Protein AF-A0A1I0LLD3-F1 (afdb_monomer)

Structure (mmCIF, N/CA/C/O backbone):
data_AF-A0A1I0LLD3-F1
#
_entry.id   AF-A0A1I0LLD3-F1
#
loop_
_atom_site.group_PDB
_atom_site.id
_atom_site.type_symbol
_atom_site.label_atom_id
_atom_site.label_alt_id
_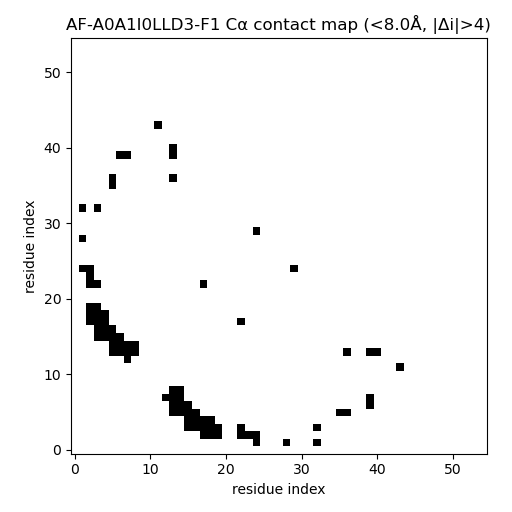atom_site.label_comp_id
_atom_site.label_asym_id
_atom_site.label_entity_id
_atom_site.label_seq_id
_atom_site.pdbx_PDB_ins_code
_atom_site.Cartn_x
_atom_site.Cartn_y
_atom_site.Cartn_z
_atom_site.occupancy
_atom_site.B_iso_or_equiv
_atom_site.auth_seq_id
_atom_site.auth_comp_id
_atom_site.auth_asym_id
_atom_site.auth_atom_id
_atom_site.pdbx_PDB_model_num
ATOM 1 N N . MET A 1 1 ? 8.149 3.927 -9.892 1.00 69.94 1 MET A N 1
ATOM 2 C CA . MET A 1 1 ? 6.843 3.291 -9.619 1.00 69.94 1 MET A CA 1
ATOM 3 C C . MET A 1 1 ? 7.113 1.902 -9.066 1.00 69.94 1 MET A C 1
ATOM 5 O O . MET A 1 1 ? 7.872 1.179 -9.698 1.00 69.94 1 MET A O 1
ATOM 9 N N . ILE A 1 2 ? 6.598 1.571 -7.880 1.00 82.44 2 ILE A N 1
ATOM 10 C CA . ILE A 1 2 ? 6.749 0.235 -7.280 1.00 82.44 2 ILE A CA 1
ATOM 11 C C . ILE A 1 2 ? 5.636 -0.648 -7.870 1.00 82.44 2 ILE A C 1
ATOM 13 O O . ILE A 1 2 ? 4.476 -0.248 -7.796 1.00 82.44 2 ILE A O 1
ATOM 17 N N . PRO A 1 3 ? 5.941 -1.811 -8.478 1.00 86.62 3 PRO A N 1
ATOM 18 C CA . PRO A 1 3 ? 4.940 -2.674 -9.114 1.00 86.62 3 PRO A CA 1
ATOM 19 C C . PRO A 1 3 ? 4.124 -3.504 -8.107 1.00 86.62 3 PRO A C 1
ATOM 21 O O . PRO A 1 3 ? 3.392 -4.409 -8.499 1.00 86.62 3 PRO A O 1
ATOM 24 N N . PHE A 1 4 ? 4.247 -3.198 -6.816 1.00 90.75 4 PHE A N 1
ATOM 25 C CA . PHE A 1 4 ? 3.499 -3.805 -5.729 1.00 90.75 4 PHE A CA 1
ATOM 26 C C . PHE A 1 4 ? 2.785 -2.709 -4.952 1.00 90.75 4 PHE A C 1
ATOM 28 O O . PHE A 1 4 ? 3.364 -1.664 -4.656 1.00 90.75 4 PHE A O 1
ATOM 35 N N . ASN A 1 5 ? 1.531 -2.966 -4.612 1.00 90.69 5 ASN A N 1
ATOM 36 C CA . ASN A 1 5 ? 0.741 -2.129 -3.730 1.00 90.69 5 ASN A CA 1
ATOM 37 C C . ASN A 1 5 ? 0.329 -2.951 -2.510 1.00 90.69 5 ASN A C 1
ATOM 39 O O . ASN A 1 5 ? 0.081 -4.145 -2.634 1.00 90.69 5 ASN A O 1
ATOM 43 N N . ALA A 1 6 ? 0.234 -2.333 -1.341 1.00 93.69 6 ALA A N 1
ATOM 44 C CA . ALA A 1 6 ? -0.214 -3.002 -0.130 1.00 93.69 6 ALA A CA 1
ATOM 45 C C . ALA A 1 6 ? -1.287 -2.168 0.560 1.00 93.69 6 ALA A C 1
ATOM 47 O O . ALA A 1 6 ? -1.141 -0.952 0.694 1.00 93.69 6 ALA A O 1
ATOM 48 N N . VAL A 1 7 ? -2.346 -2.831 1.015 1.00 92.69 7 VAL A N 1
ATOM 49 C CA . VAL A 1 7 ? -3.433 -2.208 1.775 1.00 92.69 7 VAL A CA 1
ATOM 50 C C . VAL A 1 7 ? -3.708 -3.017 3.028 1.00 92.69 7 VAL A C 1
ATOM 52 O O . VAL A 1 7 ? -3.530 -4.234 3.046 1.00 92.69 7 VAL A O 1
ATOM 55 N N . ARG A 1 8 ? -4.174 -2.343 4.075 1.00 91.12 8 ARG A N 1
ATOM 56 C CA . ARG A 1 8 ? -4.722 -3.022 5.243 1.00 91.12 8 ARG A CA 1
ATOM 57 C C . ARG A 1 8 ? -6.216 -3.269 5.048 1.00 91.12 8 ARG A C 1
ATOM 59 O O . ARG A 1 8 ? -6.945 -2.369 4.639 1.00 91.12 8 ARG A O 1
ATOM 66 N N . THR A 1 9 ? -6.664 -4.472 5.376 1.00 90.00 9 THR A N 1
ATOM 67 C CA . THR A 1 9 ? -8.084 -4.825 5.424 1.00 90.00 9 THR A CA 1
ATOM 68 C C . THR A 1 9 ? -8.710 -4.396 6.754 1.00 90.00 9 THR A C 1
ATOM 70 O O . THR A 1 9 ? -7.999 -4.235 7.749 1.00 90.00 9 THR A O 1
ATOM 73 N N . PRO A 1 10 ? -10.047 -4.268 6.831 1.00 84.88 10 PRO A N 1
ATOM 74 C CA . PRO A 1 10 ? -10.732 -4.011 8.099 1.00 84.88 10 PRO A CA 1
ATOM 75 C C . PRO A 1 10 ? -10.448 -5.057 9.191 1.00 84.88 10 PRO A C 1
ATOM 77 O O . PRO A 1 10 ? -10.502 -4.724 10.369 1.00 84.88 10 PRO A O 1
ATOM 80 N N . GLY A 1 11 ? -10.118 -6.299 8.810 1.00 85.00 11 GLY A N 1
ATOM 81 C CA . GLY A 1 11 ? -9.732 -7.371 9.736 1.00 85.00 11 GLY A CA 1
ATOM 82 C C . GLY A 1 11 ? -8.312 -7.242 10.299 1.00 85.00 11 GLY A C 1
ATOM 83 O O . GLY A 1 11 ? -7.937 -7.998 11.187 1.00 85.00 11 GLY A O 1
ATOM 84 N N . GLY A 1 12 ? -7.523 -6.278 9.812 1.00 85.69 12 GLY A N 1
ATOM 85 C CA . GLY A 1 12 ? -6.161 -6.002 10.274 1.00 85.69 12 GLY A CA 1
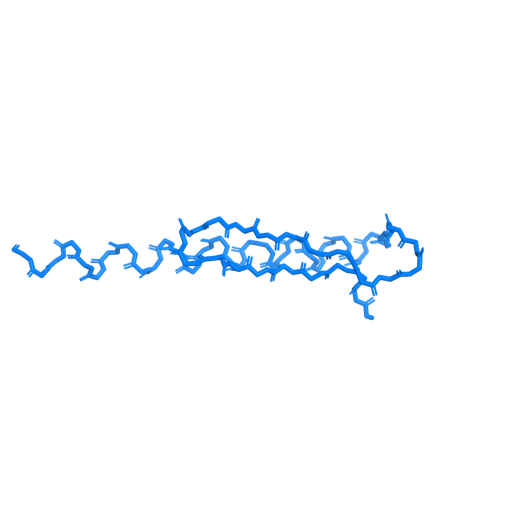ATOM 86 C C . GLY A 1 12 ? -5.064 -6.603 9.395 1.00 85.69 12 GLY A C 1
ATOM 87 O O . GLY A 1 12 ? -3.928 -6.120 9.448 1.00 85.69 12 GLY A O 1
ATOM 88 N N . ASP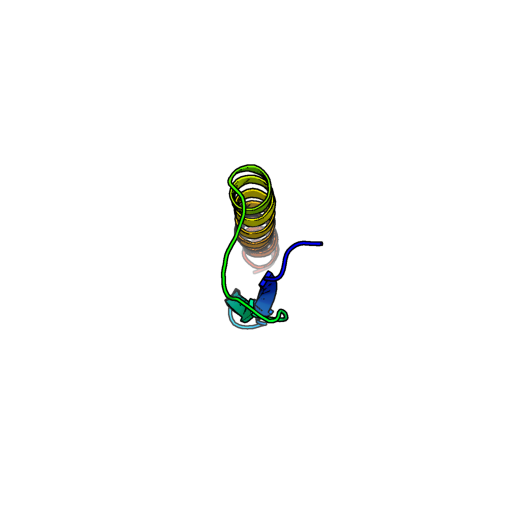 A 1 13 ? -5.403 -7.572 8.540 1.00 91.88 13 ASP A N 1
ATOM 89 C CA . ASP A 1 13 ? -4.472 -8.190 7.594 1.00 91.88 13 ASP A CA 1
ATOM 90 C C . ASP A 1 13 ? -3.932 -7.179 6.581 1.00 91.88 13 ASP A C 1
ATOM 92 O O . ASP A 1 13 ? -4.642 -6.267 6.146 1.00 91.88 13 ASP A O 1
ATOM 96 N N . ILE A 1 14 ? -2.684 -7.367 6.155 1.00 94.50 14 ILE A N 1
ATOM 97 C CA . ILE A 1 14 ? -2.083 -6.599 5.062 1.00 94.50 14 ILE A CA 1
ATOM 98 C C . ILE A 1 14 ? -2.123 -7.455 3.798 1.00 94.50 14 ILE A C 1
ATOM 100 O O . ILE A 1 14 ? -1.533 -8.532 3.750 1.00 94.50 14 ILE A O 1
ATOM 104 N N . VAL A 1 15 ? -2.800 -6.959 2.766 1.00 94.31 15 VAL A N 1
ATOM 105 C CA . VAL A 1 15 ? -2.919 -7.615 1.461 1.00 94.31 15 VAL A CA 1
ATOM 106 C C . VAL A 1 15 ? -1.996 -6.921 0.475 1.00 94.31 15 VAL A C 1
ATOM 108 O O . VAL A 1 15 ? -2.041 -5.698 0.329 1.00 94.31 15 VAL A O 1
ATOM 111 N N . VAL A 1 16 ? -1.171 -7.713 -0.207 1.00 94.50 16 VAL A N 1
ATOM 112 C CA . VAL A 1 16 ? -0.228 -7.241 -1.222 1.00 94.50 16 VAL A CA 1
ATOM 113 C C . VAL A 1 16 ? -0.747 -7.600 -2.608 1.00 94.50 16 VAL A C 1
ATOM 115 O O . VAL A 1 16 ? -1.022 -8.760 -2.904 1.00 94.50 16 VAL A O 1
ATOM 118 N N . PHE A 1 17 ? -0.839 -6.594 -3.465 1.00 92.31 17 PHE A N 1
ATOM 119 C CA . PHE A 1 17 ? -1.198 -6.708 -4.866 1.00 92.31 17 PHE A CA 1
ATOM 120 C C . PHE A 1 17 ? 0.015 -6.475 -5.735 1.00 92.31 17 PHE A C 1
ATOM 122 O O . PHE A 1 17 ? 0.814 -5.571 -5.499 1.00 92.31 17 PHE A O 1
ATOM 129 N N . TYR A 1 18 ? 0.088 -7.255 -6.794 1.00 90.44 18 TYR A N 1
ATOM 130 C CA . TYR A 1 18 ? 1.036 -7.057 -7.860 1.00 90.44 18 TYR A CA 1
ATOM 131 C C . TYR A 1 18 ? 0.332 -6.383 -9.048 1.00 90.44 18 TYR A C 1
ATOM 133 O O . TYR A 1 18 ? -0.724 -6.843 -9.476 1.00 90.44 18 TYR A O 1
ATOM 141 N N . VAL A 1 19 ? 0.883 -5.275 -9.548 1.00 84.25 19 VAL A N 1
ATOM 142 C CA . VAL A 1 19 ? 0.247 -4.387 -10.546 1.00 84.25 19 VAL A CA 1
ATOM 143 C C . VAL A 1 19 ? 1.180 -4.029 -11.715 1.00 84.25 19 VAL A C 1
ATOM 145 O O . VAL A 1 19 ? 1.051 -2.969 -12.322 1.00 84.25 19 VAL A O 1
ATOM 148 N N . GLY A 1 20 ? 2.137 -4.899 -12.044 1.00 82.19 20 GLY A N 1
ATOM 149 C CA . GLY A 1 20 ? 3.086 -4.694 -13.148 1.00 82.19 20 GLY A CA 1
ATOM 150 C C . GLY A 1 20 ? 3.031 -5.766 -14.244 1.00 82.19 20 GLY A C 1
ATOM 151 O O . GLY A 1 20 ? 2.132 -6.603 -14.276 1.00 82.19 20 GLY A O 1
ATOM 152 N N . SER A 1 21 ? 4.061 -5.767 -15.099 1.00 80.75 21 SER A N 1
ATOM 153 C CA . SER A 1 21 ? 4.350 -6.828 -16.079 1.00 80.75 21 SER A CA 1
ATOM 154 C C . SER A 1 21 ? 5.217 -7.988 -15.546 1.00 80.75 21 SER A C 1
ATOM 156 O O . SER A 1 21 ? 4.903 -9.142 -15.824 1.00 80.75 21 SER A O 1
ATOM 158 N N . GLU A 1 22 ? 6.280 -7.715 -14.767 1.00 84.19 22 GLU A N 1
ATOM 159 C CA . GLU A 1 22 ? 7.033 -8.735 -13.998 1.00 84.19 22 GLU A CA 1
ATOM 160 C C . GLU A 1 22 ? 7.065 -8.520 -12.461 1.00 84.19 22 GLU A C 1
ATOM 162 O O . GLU A 1 22 ? 7.193 -7.371 -12.017 1.00 84.19 22 GLU A O 1
ATOM 167 N N . PRO A 1 23 ? 6.939 -9.574 -11.622 1.00 86.56 23 PRO A N 1
ATOM 168 C CA . PRO A 1 23 ? 6.924 -9.474 -10.157 1.00 86.56 23 PRO A CA 1
ATOM 169 C C . PRO A 1 23 ? 8.340 -9.339 -9.595 1.00 86.56 23 PRO A C 1
ATOM 171 O O . PRO A 1 23 ? 8.821 -10.175 -8.833 1.00 86.56 23 PRO A O 1
ATOM 174 N N . ARG A 1 24 ? 9.040 -8.287 -10.019 1.00 89.81 24 ARG A N 1
ATOM 175 C CA . ARG A 1 24 ? 10.431 -8.019 -9.657 1.00 89.81 24 ARG A CA 1
ATOM 176 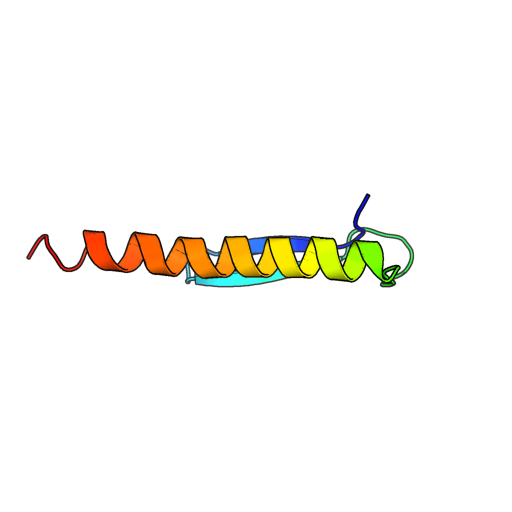C C . ARG A 1 24 ? 10.563 -6.625 -9.065 1.00 89.81 24 ARG A C 1
ATOM 178 O O . ARG A 1 24 ? 9.840 -5.706 -9.440 1.00 89.81 24 ARG A O 1
ATOM 185 N N . LEU A 1 25 ? 11.508 -6.490 -8.143 1.00 91.62 25 LEU A N 1
ATOM 186 C CA . LEU A 1 25 ? 11.877 -5.234 -7.504 1.00 91.62 25 LEU A CA 1
ATOM 187 C C . LEU A 1 25 ? 13.375 -5.022 -7.677 1.00 91.62 25 LEU A C 1
ATOM 189 O O . LEU A 1 25 ? 14.156 -5.965 -7.536 1.00 91.62 25 LEU A O 1
ATOM 193 N N . THR A 1 26 ? 13.783 -3.783 -7.944 1.00 93.94 26 THR A N 1
ATOM 194 C CA . THR A 1 26 ? 15.173 -3.391 -7.690 1.00 93.94 26 THR A CA 1
ATOM 195 C C . THR A 1 26 ? 15.418 -3.327 -6.176 1.00 93.94 26 THR A C 1
ATOM 197 O O . THR A 1 26 ? 14.454 -3.203 -5.412 1.00 93.94 26 THR A O 1
ATOM 200 N N . PRO A 1 27 ? 16.679 -3.370 -5.708 1.00 96.12 27 PRO A N 1
ATOM 201 C CA . PRO A 1 27 ? 16.981 -3.244 -4.282 1.00 96.12 27 PRO A CA 1
ATOM 202 C C . PRO A 1 27 ? 16.346 -2.004 -3.631 1.00 96.12 27 PRO A C 1
ATOM 204 O O . PRO A 1 27 ? 15.693 -2.125 -2.596 1.00 96.12 27 PRO A O 1
ATOM 207 N N . ASP A 1 28 ? 16.430 -0.838 -4.278 1.00 95.50 28 ASP A N 1
ATOM 208 C CA . ASP A 1 28 ? 15.842 0.405 -3.757 1.00 95.50 28 ASP A CA 1
ATOM 209 C C . ASP A 1 28 ? 14.312 0.335 -3.660 1.00 95.50 28 ASP A C 1
ATOM 211 O O . ASP A 1 28 ? 13.712 0.814 -2.698 1.00 95.50 28 ASP A O 1
ATOM 215 N N . GLN A 1 29 ? 13.659 -0.302 -4.637 1.00 93.56 29 GLN A N 1
ATOM 216 C CA . GLN A 1 29 ? 12.209 -0.487 -4.608 1.00 93.56 29 GLN A CA 1
ATOM 217 C C . GLN A 1 29 ? 11.783 -1.483 -3.526 1.00 93.56 29 GLN A C 1
ATOM 219 O O . GLN A 1 29 ? 10.722 -1.309 -2.929 1.00 93.56 29 GLN A O 1
ATOM 224 N N . ALA A 1 30 ? 12.597 -2.508 -3.257 1.00 94.44 30 ALA A N 1
ATOM 225 C CA . ALA A 1 30 ? 12.349 -3.456 -2.178 1.00 94.44 30 ALA A CA 1
ATOM 226 C C . ALA A 1 30 ? 12.422 -2.778 -0.805 1.00 94.44 30 ALA A C 1
ATOM 228 O O . ALA A 1 30 ? 11.548 -3.007 0.030 1.00 94.44 30 ALA A O 1
ATOM 229 N N . LEU A 1 31 ? 13.406 -1.898 -0.596 1.00 96.88 31 LEU A N 1
ATOM 230 C CA . LEU A 1 31 ? 13.514 -1.105 0.631 1.00 96.88 31 LEU A CA 1
ATOM 231 C C . LEU A 1 31 ? 12.308 -0.176 0.806 1.00 96.88 31 LEU A C 1
ATOM 233 O O . LEU A 1 31 ? 11.643 -0.223 1.839 1.00 96.88 31 LEU A O 1
ATOM 237 N N . ALA A 1 32 ? 11.958 0.587 -0.232 1.00 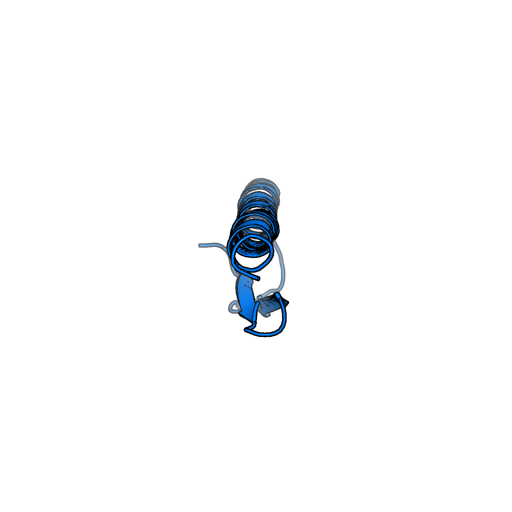94.44 32 ALA A N 1
ATOM 238 C CA . ALA A 1 32 ? 10.805 1.484 -0.188 1.00 94.44 32 ALA A CA 1
ATOM 239 C C . ALA A 1 32 ? 9.485 0.735 0.087 1.00 94.44 32 ALA A C 1
ATOM 241 O O . ALA A 1 32 ? 8.644 1.203 0.857 1.00 94.44 32 ALA A O 1
ATOM 242 N N . PHE A 1 33 ? 9.302 -0.450 -0.504 1.00 94.88 33 PHE A N 1
ATOM 243 C CA . PHE A 1 33 ? 8.120 -1.272 -0.253 1.00 94.88 33 PHE A CA 1
ATOM 244 C C . PHE A 1 33 ? 8.101 -1.848 1.172 1.00 94.88 33 PHE A C 1
ATOM 246 O O . PHE A 1 33 ? 7.051 -1.878 1.813 1.00 94.88 33 PHE A O 1
ATOM 253 N N . ALA A 1 34 ? 9.255 -2.250 1.712 1.00 95.50 34 ALA A N 1
ATOM 254 C CA . ALA A 1 34 ? 9.358 -2.705 3.096 1.00 95.50 34 ALA A CA 1
ATOM 255 C C . ALA A 1 34 ? 8.978 -1.598 4.096 1.00 95.50 34 ALA A C 1
ATOM 257 O O . ALA A 1 34 ? 8.281 -1.868 5.078 1.00 95.50 34 ALA A O 1
ATOM 258 N N . ASP A 1 35 ? 9.368 -0.350 3.828 1.00 95.75 35 ASP A N 1
ATOM 259 C CA . ASP A 1 35 ? 8.973 0.794 4.652 1.00 95.75 35 ASP A CA 1
ATOM 260 C C . ASP A 1 35 ? 7.461 1.055 4.592 1.00 95.75 35 ASP A C 1
ATOM 262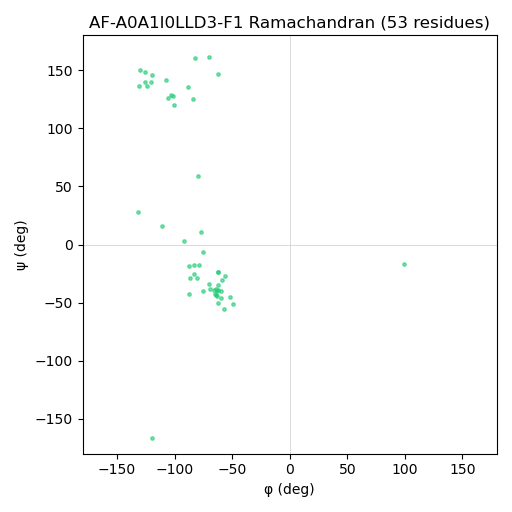 O O . ASP A 1 35 ? 6.842 1.296 5.632 1.00 95.75 35 ASP A O 1
ATOM 266 N N . GLN A 1 36 ? 6.831 0.904 3.420 1.00 93.38 36 GLN A N 1
ATOM 267 C CA . GLN A 1 36 ? 5.369 0.955 3.297 1.00 93.38 36 GLN A CA 1
ATOM 268 C C . GLN A 1 36 ? 4.689 -0.124 4.155 1.00 93.38 36 GLN A C 1
ATOM 270 O O . GLN A 1 36 ? 3.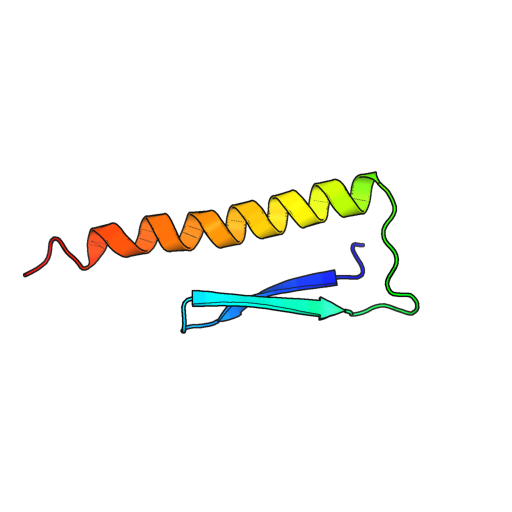736 0.174 4.879 1.00 93.38 36 GLN A O 1
ATOM 275 N N . LEU A 1 37 ? 5.179 -1.368 4.122 1.00 94.88 37 LEU A N 1
ATOM 276 C CA . LEU A 1 37 ? 4.629 -2.456 4.940 1.00 94.88 37 LEU A CA 1
ATOM 277 C C . LEU A 1 37 ? 4.789 -2.178 6.439 1.00 94.88 37 LEU A C 1
ATOM 279 O O . LEU A 1 37 ? 3.859 -2.419 7.212 1.00 94.88 37 LEU A O 1
ATOM 283 N N . ARG A 1 38 ? 5.936 -1.628 6.855 1.00 94.88 38 ARG A N 1
ATOM 284 C CA . ARG A 1 38 ? 6.185 -1.243 8.250 1.00 94.88 38 ARG A CA 1
ATOM 285 C C . ARG A 1 38 ? 5.234 -0.136 8.708 1.00 94.88 38 ARG A C 1
ATOM 287 O O . ARG A 1 38 ? 4.688 -0.232 9.806 1.00 94.88 38 ARG A O 1
ATOM 294 N N . ALA A 1 39 ? 5.001 0.876 7.872 1.00 92.69 39 ALA A N 1
ATOM 295 C CA . ALA A 1 39 ? 4.064 1.959 8.163 1.00 92.69 39 ALA A CA 1
ATOM 296 C C . ALA A 1 39 ? 2.625 1.443 8.306 1.00 92.69 39 ALA A C 1
ATOM 298 O O . ALA A 1 39 ? 1.938 1.788 9.270 1.00 92.69 39 ALA A O 1
ATOM 299 N N . LEU A 1 40 ? 2.196 0.558 7.397 1.00 92.62 40 LEU A N 1
ATOM 300 C CA . LEU A 1 40 ? 0.906 -0.116 7.509 1.00 92.62 40 LEU A CA 1
ATOM 301 C C . LEU A 1 40 ? 0.840 -0.868 8.836 1.00 92.62 40 LEU A C 1
ATOM 303 O O . LEU A 1 40 ? -0.029 -0.556 9.642 1.00 92.62 40 LEU A O 1
ATOM 307 N N . ALA A 1 41 ? 1.790 -1.764 9.124 1.00 90.88 41 ALA A N 1
ATOM 308 C CA . ALA A 1 41 ? 1.845 -2.539 10.365 1.00 90.88 41 ALA A CA 1
ATOM 309 C C . ALA A 1 41 ? 1.687 -1.654 11.618 1.00 90.88 41 ALA A C 1
ATOM 311 O O . ALA A 1 41 ? 0.771 -1.887 12.408 1.00 90.88 41 ALA A O 1
ATOM 312 N N . ALA A 1 42 ? 2.477 -0.584 11.731 1.00 89.19 42 ALA A N 1
ATOM 313 C CA . ALA A 1 42 ? 2.477 0.327 12.876 1.00 89.19 42 ALA A CA 1
ATOM 314 C C . ALA A 1 42 ? 1.140 1.057 13.103 1.00 89.19 42 ALA A C 1
ATOM 316 O O . ALA A 1 42 ? 0.737 1.246 14.252 1.00 89.19 42 ALA A O 1
ATOM 317 N N . ALA A 1 43 ? 0.415 1.416 12.037 1.00 78.44 43 ALA A N 1
ATOM 318 C CA . ALA A 1 43 ? -0.873 2.100 12.163 1.00 78.44 43 ALA A CA 1
ATOM 319 C C . ALA A 1 43 ? -1.945 1.265 12.904 1.00 78.44 43 ALA A C 1
ATOM 321 O O . ALA A 1 43 ? -2.847 1.836 13.508 1.00 78.44 43 ALA A O 1
ATOM 322 N N . ALA A 1 44 ? -1.841 -0.075 12.930 1.00 69.44 44 ALA A N 1
ATOM 323 C CA . ALA A 1 44 ? -2.798 -0.922 13.666 1.00 69.44 44 ALA A CA 1
ATOM 324 C C . ALA A 1 44 ? -2.532 -0.845 15.162 1.00 69.44 44 ALA A C 1
ATOM 326 O O . ALA A 1 44 ? -3.459 -0.756 15.965 1.00 69.44 44 ALA A O 1
ATOM 327 N N . SER A 1 45 ? -1.252 -0.835 15.526 1.00 62.97 45 SER A N 1
ATOM 328 C CA . SER A 1 45 ? -0.805 -0.741 16.909 1.00 62.97 45 SER A CA 1
ATOM 329 C C . SER A 1 45 ? -1.235 0.572 17.569 1.00 62.97 45 SER A C 1
ATOM 331 O O . SER A 1 45 ? -1.366 0.620 18.785 1.00 62.97 45 SER A O 1
ATOM 333 N N . GLN A 1 46 ? -1.489 1.625 16.784 1.00 60.06 46 GLN A N 1
ATOM 334 C CA . GLN A 1 46 ? -1.970 2.923 17.271 1.00 60.06 46 GLN A CA 1
ATOM 335 C C . GLN A 1 46 ? -3.501 3.033 17.381 1.00 60.06 46 GLN A C 1
ATOM 337 O O . GLN A 1 46 ? -3.977 3.904 18.104 1.00 60.06 46 GLN A O 1
ATOM 342 N N . GLN A 1 47 ? -4.281 2.168 16.722 1.00 56.31 47 GLN A N 1
ATOM 343 C CA . GLN A 1 47 ? -5.746 2.115 16.883 1.00 56.31 47 GLN A CA 1
ATOM 344 C C . GLN A 1 47 ? -6.184 1.213 18.050 1.00 56.31 47 GLN A C 1
ATOM 346 O O . GLN A 1 47 ? -7.196 1.487 18.695 1.00 56.31 47 GLN A O 1
ATOM 351 N N . ALA A 1 48 ? -5.393 0.190 18.383 1.00 54.41 48 ALA A N 1
ATOM 352 C CA . ALA A 1 48 ? -5.639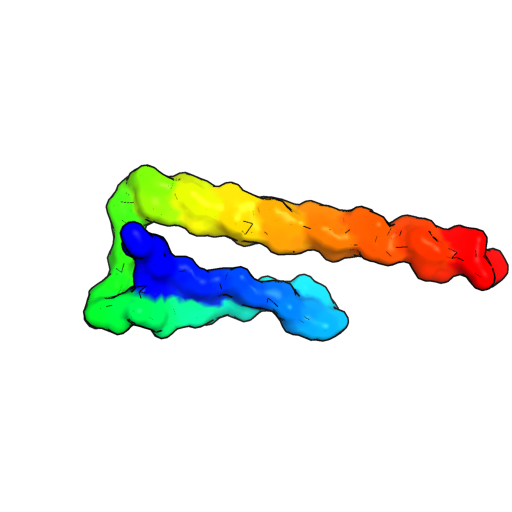 -0.717 19.507 1.00 54.41 48 ALA A CA 1
ATOM 353 C C . ALA A 1 48 ? -5.734 -0.080 20.925 1.00 54.41 48 ALA A C 1
ATOM 355 O O . ALA A 1 48 ? -6.493 -0.613 21.735 1.00 54.41 48 ALA A O 1
ATOM 356 N N . PRO A 1 49 ? -5.059 1.037 21.280 1.00 51.38 49 PRO A N 1
ATOM 357 C CA . PRO A 1 49 ? -5.129 1.585 22.634 1.00 51.38 49 PRO A CA 1
ATOM 358 C C . PRO A 1 49 ? -6.351 2.485 22.886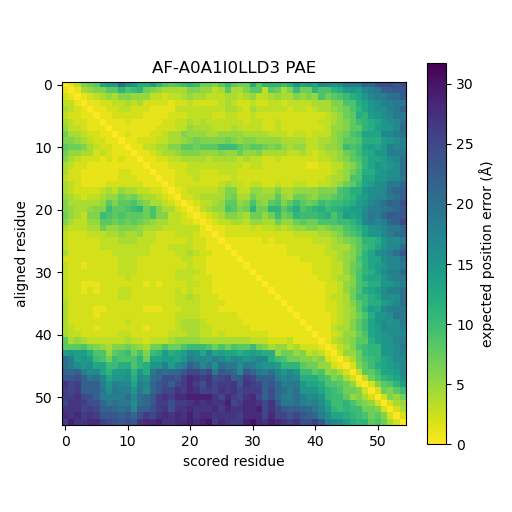 1.00 51.38 49 PRO A C 1
ATOM 360 O O . PRO A 1 49 ? -6.703 2.700 24.042 1.00 51.38 49 PRO A O 1
ATOM 363 N N . ALA A 1 50 ? -7.030 2.997 21.851 1.00 56.19 50 ALA A N 1
ATOM 364 C CA . ALA A 1 50 ? -8.145 3.935 22.038 1.00 56.19 50 ALA A CA 1
ATOM 365 C C . ALA A 1 50 ? -9.474 3.244 22.401 1.00 56.19 50 ALA A C 1
ATOM 367 O O . ALA A 1 50 ? -10.294 3.826 23.104 1.00 56.19 50 ALA A O 1
ATOM 368 N N . MET A 1 51 ? -9.686 2.000 21.955 1.00 53.97 51 MET A N 1
ATOM 369 C CA . MET A 1 51 ? -10.923 1.254 22.242 1.00 53.97 51 MET A CA 1
ATOM 370 C C . MET A 1 51 ? -10.906 0.558 23.610 1.00 53.97 51 MET A C 1
ATOM 372 O O . MET A 1 51 ? -11.964 0.340 24.189 1.00 53.97 51 MET A O 1
ATOM 376 N N . ALA A 1 52 ? -9.725 0.238 24.150 1.00 54.44 52 ALA A N 1
ATOM 377 C CA . ALA A 1 52 ? -9.591 -0.415 25.455 1.00 54.44 52 ALA A CA 1
ATOM 378 C C . ALA A 1 52 ? -9.747 0.551 26.648 1.00 54.44 52 ALA A C 1
ATOM 380 O O . ALA A 1 52 ? -9.992 0.104 27.760 1.00 54.44 52 ALA A O 1
ATOM 381 N N . ALA A 1 53 ? -9.617 1.864 26.429 1.00 54.25 53 ALA A N 1
ATOM 382 C CA . ALA A 1 53 ? -9.715 2.884 27.478 1.00 54.25 53 ALA A CA 1
ATOM 383 C C . ALA A 1 53 ? -11.137 3.461 27.665 1.00 54.25 53 ALA A C 1
ATOM 385 O O . ALA A 1 53 ? -11.315 4.389 28.450 1.00 54.25 53 ALA A O 1
ATOM 386 N N . ALA A 1 54 ? -12.132 2.954 26.927 1.00 54.09 54 ALA A N 1
ATOM 387 C CA . ALA A 1 54 ? -13.500 3.483 26.894 1.00 54.09 54 ALA A CA 1
ATOM 388 C C . ALA A 1 54 ? -14.555 2.561 27.549 1.00 54.09 54 ALA A C 1
ATOM 390 O O . ALA A 1 54 ? -15.747 2.755 27.304 1.00 54.09 54 ALA A O 1
ATOM 391 N N . VAL A 1 55 ? -14.138 1.572 28.352 1.00 48.81 55 VAL A N 1
ATOM 392 C CA . VAL A 1 55 ? -15.027 0.625 29.059 1.00 48.81 55 VAL A CA 1
ATOM 393 C C . VAL A 1 55 ? -14.776 0.666 30.558 1.00 48.81 55 VAL A C 1
ATOM 395 O O . VAL A 1 55 ? -13.587 0.619 30.945 1.00 48.81 55 VAL A O 1
#

Organism: NCBI:txid568860

Radius of gyration: 14.48 Å; Cα contacts (8 Å, |Δi|>4): 42; chains: 1; bounding box: 32×13×45 Å

pLDDT: mean 82.82, std 15.02, range [48.81, 96.88]

Solvent-accessible surface area (backbone atoms only — not comparable to full-atom values): 3580 Å² total; per-residue (Å²): 134,71,46,58,50,74,47,73,46,97,88,67,52,76,50,77,44,80,75,60,94,64,102,68,70,55,75,70,50,46,52,55,50,50,51,53,52,50,54,56,58,52,57,52,69,67,55,59,62,66,68,69,73,76,116

Foldseek 3Di:
DQQKDWDADPVGDIDIDGRDDDPDDDPVSVVVVVVVVVVSNVVVVVVVPPVVVPD

Nearest PDB structures (foldseek):
  5n6g-assembly1_A  TM=4.456E-01  e=5.242E+00  Agrobacterium tumefaciens
  6gwj-assembly1_D  TM=3.684E-01  e=3.076E+00  Homo sapiens

Mean predicted aligned error: 7.83 Å

Sequence (55 aa):
MIPFNAVRTPGGDIVVFYVGSEPRLTPDQALAFADQLRALAAAASQQAPAMAAAV

Secondary structure (DSSP, 8-state):
--SEEEEE-TTSPEEEEE-SSS----HHHHHHHHHHHHHHHHHHHHHHHHHHT--